Protein AF-A0A9E2CQF5-F1 (afdb_monomer)

Solvent-accessible surface area (backbone atoms only — not comparable to full-atom values): 6361 Å² total; per-residue (Å²): 138,81,84,76,78,80,81,74,84,80,80,69,74,75,83,77,56,74,74,34,49,58,69,78,81,85,63,94,86,72,77,86,59,60,73,60,53,50,53,54,63,72,43,71,91,58,90,78,85,84,87,86,75,66,87,89,72,45,63,71,59,51,53,48,52,49,48,53,56,37,49,76,71,70,42,93,76,83,46,76,63,84,56,81,78,72,74,61,87,128

Mean predicted aligned error: 11.24 Å

Foldseek 3Di:
DDPPPDDDPPPDPPPQDPVQFDQPDDDPPQDDPVVVLVVVVVPVVDPDDDDDDDPPPCPSVVVVVNQVVCVVVVHDDTGGDDDPVVPDDD

Nearest PDB structures (foldseek):
  7axz-assembly1_A  TM=2.417E-01  e=9.952E+00  Homo sapiens

Sequence (90 aa):
MTRKKASEPAVSPAAVYAHKHFAPRASAGMVARDRLLQGLAAAADVRIVVLQAPAGHGKSTTLLQIKQGCEARGVPTAWLTLDDADNEPR

pLDDT: mean 77.18, std 17.13, range [35.75, 92.69]

Secondary structure (DSSP, 8-state):
-----------PPP---GGGG-PPPPPTTPPP-HHHHHHHHH-TT-S-------TTS-HHHHHHHHHHHHHHTT---------GGGG---

Radius of gyration: 19.05 Å; Cα contacts (8 Å, |Δi|>4): 37; chains: 1; bounding box: 31×65×42 Å

Structure (mmCIF, N/CA/C/O backbone):
data_AF-A0A9E2CQF5-F1
#
_entry.id   AF-A0A9E2CQF5-F1
#
loop_
_atom_site.group_PDB
_atom_site.id
_atom_site.type_symbol
_atom_site.label_atom_id
_atom_site.label_alt_id
_atom_site.label_comp_id
_atom_site.label_asym_id
_atom_site.label_entity_id
_atom_site.label_seq_id
_atom_site.pdbx_PDB_ins_code
_atom_site.Cartn_x
_atom_site.Cartn_y
_atom_site.Cartn_z
_atom_site.occupancy
_atom_site.B_iso_or_equiv
_atom_site.auth_seq_id
_atom_site.auth_comp_id
_atom_site.auth_asym_id
_atom_site.auth_atom_id
_atom_site.pdbx_PDB_model_num
ATOM 1 N N . MET A 1 1 ? 10.333 -49.574 26.830 1.00 39.03 1 MET A N 1
ATOM 2 C CA . MET A 1 1 ? 9.386 -48.971 25.865 1.00 39.03 1 MET A CA 1
ATOM 3 C C . MET A 1 1 ? 9.553 -47.458 25.921 1.00 39.03 1 MET A C 1
ATOM 5 O O . MET A 1 1 ? 8.974 -46.811 26.780 1.00 39.03 1 MET A O 1
ATOM 9 N N . THR A 1 2 ? 10.426 -46.903 25.080 1.00 40.91 2 THR A N 1
ATOM 10 C CA . THR A 1 2 ? 10.811 -45.483 25.125 1.00 40.91 2 THR A CA 1
ATOM 11 C C . THR A 1 2 ? 10.030 -44.736 24.053 1.00 40.91 2 THR A C 1
ATOM 13 O O . THR A 1 2 ? 10.248 -44.944 22.860 1.00 40.91 2 THR A O 1
ATOM 16 N N . ARG A 1 3 ? 9.058 -43.921 24.475 1.00 39.59 3 ARG A N 1
ATOM 17 C CA . ARG A 1 3 ? 8.177 -43.154 23.587 1.00 39.59 3 ARG A CA 1
ATOM 18 C C . ARG A 1 3 ? 9.014 -42.083 22.879 1.00 39.59 3 ARG A C 1
ATOM 20 O O . ARG A 1 3 ? 9.473 -41.128 23.499 1.00 39.59 3 ARG A O 1
ATOM 27 N N . LYS A 1 4 ? 9.256 -42.301 21.586 1.00 39.12 4 LYS A N 1
ATOM 28 C CA . LYS A 1 4 ? 9.949 -41.400 20.662 1.00 39.12 4 LYS A CA 1
ATOM 29 C C . LYS A 1 4 ? 9.240 -40.040 20.690 1.00 39.12 4 LYS A C 1
ATOM 31 O O . LYS A 1 4 ? 8.071 -39.951 20.324 1.00 39.12 4 LYS A O 1
ATOM 36 N N . LYS A 1 5 ? 9.932 -39.015 21.195 1.00 35.75 5 LYS A N 1
ATOM 37 C CA . LYS A 1 5 ? 9.487 -37.616 21.190 1.00 35.75 5 LYS A CA 1
ATOM 38 C C . LYS A 1 5 ? 9.213 -37.238 19.732 1.00 35.75 5 LYS A C 1
ATOM 40 O O . LYS A 1 5 ? 10.126 -37.293 18.911 1.00 35.75 5 LYS A O 1
ATOM 45 N N . ALA A 1 6 ? 7.956 -36.953 19.405 1.00 42.88 6 ALA A N 1
ATOM 46 C CA . ALA A 1 6 ? 7.592 -36.403 18.110 1.00 42.88 6 ALA A CA 1
ATOM 47 C C . ALA A 1 6 ? 8.245 -35.022 17.998 1.00 42.88 6 ALA A C 1
ATOM 49 O O . ALA A 1 6 ? 8.050 -34.167 18.858 1.00 42.88 6 ALA A O 1
ATOM 50 N N . SER A 1 7 ? 9.090 -34.853 16.988 1.00 39.34 7 SER A N 1
ATOM 51 C CA . SER A 1 7 ? 9.655 -33.571 16.596 1.00 39.34 7 SER A CA 1
ATOM 52 C C . SER A 1 7 ? 8.536 -32.720 15.997 1.00 39.34 7 SER A C 1
ATOM 54 O O . SER A 1 7 ? 8.065 -33.021 14.900 1.00 39.34 7 SER A O 1
ATOM 56 N N . GLU A 1 8 ? 8.089 -31.696 16.723 1.00 44.53 8 GLU A N 1
ATOM 57 C CA . GLU A 1 8 ? 7.278 -30.615 16.156 1.00 44.53 8 GLU A CA 1
ATOM 58 C C . GLU A 1 8 ? 8.058 -29.944 15.015 1.00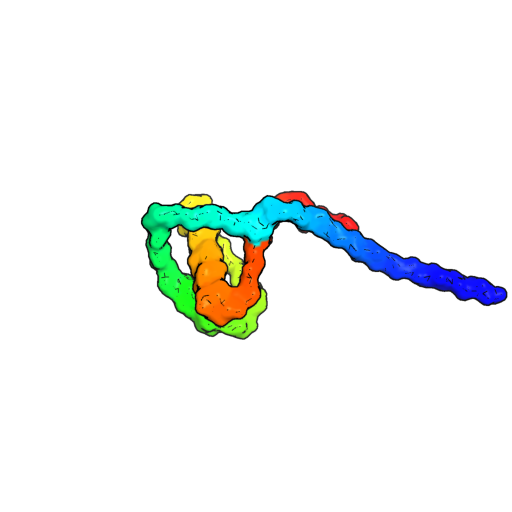 44.53 8 GLU A C 1
ATOM 60 O O . GLU A 1 8 ? 9.259 -29.690 15.174 1.00 44.53 8 GLU A O 1
ATOM 65 N N . PRO A 1 9 ? 7.428 -29.657 13.861 1.00 38.91 9 PRO A N 1
ATOM 66 C CA . PRO A 1 9 ? 8.073 -28.858 12.837 1.00 38.91 9 PRO A CA 1
ATOM 67 C C . PRO A 1 9 ? 8.237 -27.445 13.400 1.00 38.91 9 PRO A C 1
ATOM 69 O O . PRO A 1 9 ? 7.263 -26.728 13.626 1.00 38.91 9 PRO A O 1
ATOM 72 N N . ALA A 1 10 ? 9.481 -27.058 13.670 1.00 44.31 10 ALA A N 1
ATOM 73 C CA . ALA A 1 10 ? 9.819 -25.687 13.999 1.00 44.31 10 ALA A CA 1
ATOM 74 C C . ALA A 1 10 ? 9.529 -24.828 12.764 1.00 44.31 10 ALA A C 1
ATOM 76 O O . ALA A 1 10 ? 10.314 -24.803 11.816 1.00 44.31 10 ALA A O 1
ATOM 77 N N . VAL A 1 11 ? 8.383 -24.143 12.764 1.00 47.28 11 VAL A N 1
ATOM 78 C CA . VAL A 1 11 ? 8.099 -23.081 11.801 1.00 47.28 11 VAL A CA 1
ATOM 79 C C . VAL A 1 11 ? 9.131 -21.991 12.061 1.00 47.28 11 VAL A C 1
ATOM 81 O O . VAL A 1 11 ? 9.014 -21.201 12.996 1.00 47.28 11 VAL A O 1
ATOM 84 N N . SER A 1 12 ? 10.200 -22.007 11.272 1.00 47.69 12 SER A N 1
ATOM 85 C CA . SER A 1 12 ? 11.183 -20.933 11.264 1.00 47.69 12 SER A CA 1
ATOM 86 C C . SER A 1 12 ? 10.453 -19.685 10.775 1.00 47.69 12 SER A C 1
ATOM 88 O O . SER A 1 12 ? 9.830 -19.759 9.712 1.00 47.69 12 SER A O 1
ATOM 90 N N . PRO A 1 13 ? 10.480 -18.549 11.496 1.00 50.25 13 PRO A N 1
ATOM 91 C CA . PRO A 1 13 ? 9.936 -17.324 10.942 1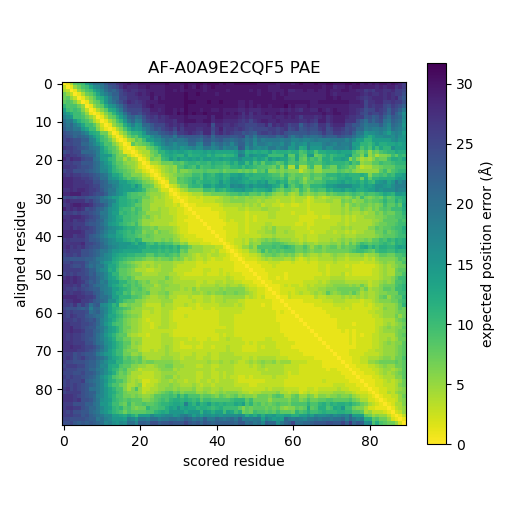.00 50.25 13 PRO A CA 1
ATOM 92 C C . PRO A 1 13 ? 10.689 -17.071 9.636 1.00 50.25 13 PRO A C 1
ATOM 94 O O . PRO A 1 13 ? 11.919 -16.960 9.643 1.00 50.25 13 PRO A O 1
ATOM 97 N N . ALA A 1 14 ? 9.971 -17.033 8.509 1.00 59.00 14 ALA A N 1
ATOM 98 C CA . ALA A 1 14 ? 10.516 -16.462 7.287 1.00 59.00 14 ALA A CA 1
ATOM 99 C C . ALA A 1 14 ? 11.136 -15.122 7.696 1.00 59.00 14 ALA A C 1
ATOM 101 O O . ALA A 1 14 ? 10.500 -14.345 8.407 1.00 59.00 14 ALA A O 1
ATOM 102 N N . ALA A 1 15 ? 12.418 -14.912 7.398 1.00 56.81 15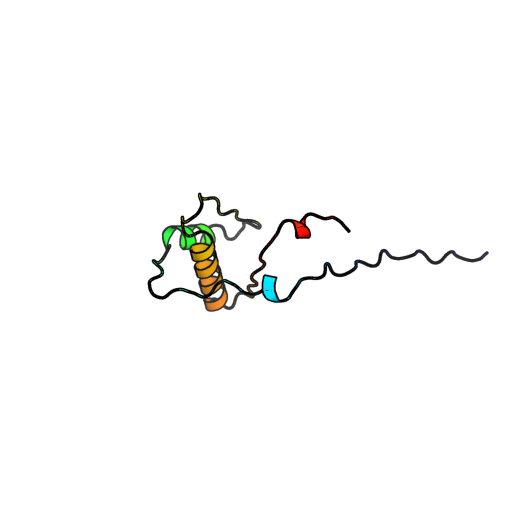 ALA A N 1
ATOM 103 C CA . ALA A 1 15 ? 13.135 -13.747 7.895 1.00 56.81 15 ALA A CA 1
ATOM 104 C C . ALA A 1 15 ? 12.561 -12.509 7.196 1.00 56.81 15 ALA A C 1
ATOM 106 O O . ALA A 1 15 ? 12.991 -12.149 6.105 1.00 56.81 15 ALA A O 1
ATOM 107 N N . VAL A 1 16 ? 11.535 -11.898 7.790 1.00 57.78 16 VAL A N 1
ATOM 108 C CA . VAL A 1 16 ? 10.888 -10.723 7.218 1.00 57.78 16 VAL A CA 1
ATOM 109 C C . VAL A 1 16 ? 11.769 -9.523 7.522 1.00 57.78 16 VAL A C 1
ATOM 111 O O . VAL A 1 16 ? 11.852 -9.044 8.654 1.00 57.78 16 VAL A O 1
ATOM 114 N N . TYR A 1 17 ? 12.488 -9.060 6.507 1.00 66.19 17 TYR A N 1
ATOM 115 C CA . TYR A 1 17 ? 13.374 -7.917 6.645 1.00 66.19 17 TYR A CA 1
ATOM 116 C C . TYR A 1 17 ? 12.573 -6.632 6.867 1.00 66.19 17 TYR A C 1
ATOM 118 O O . TYR A 1 17 ? 11.584 -6.372 6.184 1.00 66.19 17 TYR A O 1
ATOM 126 N N . ALA A 1 18 ? 13.043 -5.779 7.782 1.00 62.50 18 ALA A N 1
ATOM 127 C CA . ALA A 1 18 ? 12.330 -4.567 8.189 1.00 62.50 18 ALA A CA 1
ATOM 128 C C . ALA A 1 18 ? 11.963 -3.641 7.014 1.00 62.50 18 ALA A C 1
ATOM 130 O O . ALA A 1 18 ? 10.902 -3.026 7.034 1.00 62.50 18 ALA A O 1
ATOM 131 N N . HIS A 1 19 ? 12.792 -3.576 5.964 1.00 67.81 19 HIS A N 1
ATOM 132 C CA . HIS A 1 19 ? 12.534 -2.742 4.785 1.00 67.81 19 HIS A CA 1
ATOM 133 C C . HIS A 1 19 ? 11.281 -3.165 3.996 1.00 67.81 19 HIS A C 1
ATOM 135 O O . HIS A 1 19 ? 10.660 -2.317 3.357 1.00 67.81 19 HIS A O 1
ATOM 141 N N . LYS A 1 20 ? 10.863 -4.437 4.084 1.00 72.81 20 LYS A N 1
ATOM 142 C CA . LYS A 1 20 ? 9.638 -4.934 3.439 1.00 72.81 20 LYS A CA 1
ATOM 143 C C . LYS A 1 20 ? 8.369 -4.365 4.082 1.00 72.81 20 LYS A C 1
ATOM 145 O O . LYS A 1 20 ? 7.326 -4.362 3.437 1.00 72.81 20 LYS A O 1
ATOM 150 N N . HIS A 1 21 ? 8.462 -3.827 5.304 1.00 73.25 21 HIS A N 1
ATOM 151 C CA . HIS A 1 21 ? 7.329 -3.260 6.042 1.00 73.25 21 HIS A CA 1
ATOM 152 C C . HIS A 1 21 ? 7.068 -1.773 5.791 1.00 73.25 21 HIS A C 1
ATOM 154 O O . HIS A 1 21 ? 6.067 -1.231 6.267 1.00 73.25 21 HIS A O 1
ATOM 160 N N . PHE A 1 22 ? 7.952 -1.084 5.068 1.00 74.81 22 PHE A N 1
ATOM 161 C CA . PHE A 1 22 ? 7.805 0.351 4.853 1.00 74.81 22 PHE A CA 1
ATOM 162 C C . PHE A 1 22 ? 7.118 0.628 3.524 1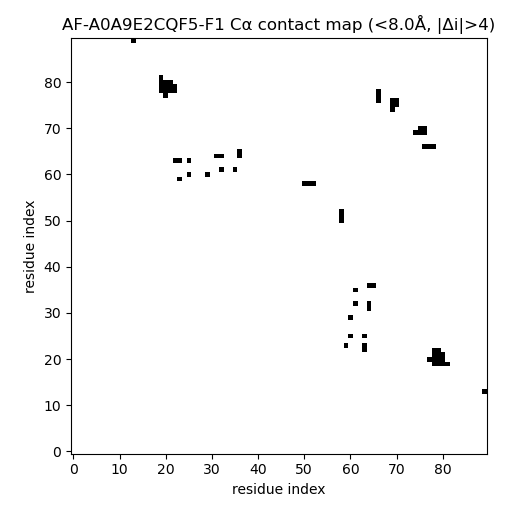.00 74.81 22 PHE A C 1
ATOM 164 O O . PHE A 1 22 ? 7.656 0.364 2.449 1.00 74.81 22 PHE A O 1
ATOM 171 N N . ALA A 1 23 ? 5.926 1.217 3.613 1.00 77.75 23 ALA A N 1
ATOM 172 C CA . ALA A 1 23 ? 5.264 1.771 2.447 1.00 77.75 23 ALA A CA 1
ATOM 173 C C . ALA A 1 23 ? 6.143 2.870 1.815 1.00 77.75 23 ALA A C 1
ATOM 175 O O . ALA A 1 23 ? 6.796 3.629 2.544 1.00 77.75 23 ALA A O 1
ATOM 176 N N . PRO A 1 24 ? 6.143 3.008 0.476 1.00 78.81 24 PRO A N 1
ATOM 177 C CA . PRO A 1 24 ? 6.791 4.129 -0.189 1.00 78.81 24 PRO A CA 1
ATOM 178 C C . PRO A 1 24 ? 6.305 5.467 0.378 1.00 78.81 24 PRO A C 1
ATOM 180 O O . PRO A 1 24 ? 5.136 5.613 0.747 1.00 78.81 24 PRO A O 1
ATOM 183 N N . ARG A 1 25 ? 7.192 6.467 0.422 1.00 76.25 25 ARG A N 1
ATOM 184 C CA . ARG A 1 25 ? 6.817 7.814 0.872 1.00 76.25 25 ARG A CA 1
ATOM 185 C C . ARG A 1 25 ? 5.725 8.383 -0.033 1.00 76.25 25 ARG A C 1
ATOM 187 O O . ARG A 1 25 ? 5.831 8.320 -1.257 1.00 76.25 25 ARG A O 1
ATOM 194 N N . ALA A 1 26 ? 4.701 8.974 0.581 1.00 74.12 26 ALA A N 1
ATOM 195 C CA . ALA A 1 26 ? 3.711 9.754 -0.148 1.00 74.12 26 ALA A CA 1
ATOM 196 C C . ALA A 1 26 ? 4.404 10.932 -0.847 1.00 74.12 26 ALA A C 1
ATOM 198 O O . ALA A 1 26 ? 5.191 11.643 -0.224 1.00 74.12 26 ALA A O 1
ATOM 199 N N . SER A 1 27 ? 4.109 11.137 -2.130 1.00 71.06 27 SER A N 1
ATOM 200 C CA . SER A 1 27 ? 4.581 12.310 -2.870 1.00 71.06 27 SER A CA 1
ATOM 201 C C . SER A 1 27 ? 3.573 13.451 -2.744 1.00 71.06 27 SER A C 1
ATOM 203 O O . SER A 1 27 ? 2.360 13.217 -2.793 1.00 71.06 27 SER A O 1
ATOM 205 N N . ALA A 1 28 ? 4.063 14.686 -2.616 1.00 65.50 28 ALA A N 1
ATOM 206 C CA . ALA A 1 28 ? 3.222 15.872 -2.725 1.00 65.50 28 ALA A CA 1
ATOM 207 C C . ALA A 1 28 ? 2.637 15.947 -4.150 1.00 65.50 28 ALA A C 1
ATOM 209 O O . ALA A 1 28 ? 3.376 15.872 -5.128 1.00 65.50 28 ALA A O 1
ATOM 210 N N . GLY A 1 29 ? 1.309 16.042 -4.274 1.00 73.88 29 GLY A N 1
ATOM 211 C CA . GLY A 1 29 ? 0.607 16.048 -5.571 1.00 73.88 29 GLY A CA 1
ATOM 212 C C . GLY A 1 29 ? -0.055 14.723 -5.972 1.00 73.88 29 GLY A C 1
ATOM 213 O O . GLY A 1 29 ? -0.429 14.532 -7.127 1.00 73.88 29 GLY A O 1
ATOM 214 N N . MET A 1 30 ? -0.218 13.791 -5.036 1.00 81.00 30 MET A N 1
ATOM 215 C CA . MET A 1 30 ? -0.959 12.556 -5.271 1.00 81.00 30 MET A CA 1
ATOM 216 C C . MET A 1 30 ? -2.453 12.831 -5.543 1.00 81.00 30 MET A C 1
ATOM 218 O O . MET A 1 30 ? -3.159 13.361 -4.690 1.00 81.00 30 MET A O 1
ATOM 222 N N . VAL A 1 31 ? -2.944 12.431 -6.720 1.00 86.56 31 VAL A N 1
ATOM 223 C CA . VAL A 1 31 ? -4.364 12.558 -7.100 1.00 86.56 31 VAL A CA 1
ATOM 224 C C . VAL A 1 31 ? -5.204 11.507 -6.373 1.00 86.56 31 VAL A C 1
ATOM 226 O O . VAL A 1 31 ? -4.863 10.321 -6.392 1.00 86.56 31 VAL A O 1
ATOM 229 N N . ALA A 1 32 ? -6.309 11.926 -5.754 1.00 85.88 32 ALA A N 1
ATOM 230 C CA . ALA A 1 32 ? -7.253 11.037 -5.080 1.00 85.88 32 ALA A CA 1
ATOM 231 C C . ALA A 1 32 ? -7.875 10.022 -6.059 1.00 85.88 32 ALA A C 1
ATOM 233 O O . ALA A 1 32 ? -8.313 10.374 -7.155 1.00 85.88 32 ALA A O 1
ATOM 234 N N . ARG A 1 33 ? -7.896 8.738 -5.679 1.00 88.31 33 ARG A N 1
ATOM 235 C CA . ARG A 1 33 ? -8.463 7.638 -6.482 1.00 88.31 33 ARG A CA 1
ATOM 236 C C . ARG A 1 33 ? -9.812 7.187 -5.920 1.00 88.31 33 ARG A C 1
ATOM 238 O O . ARG A 1 33 ? -10.037 5.990 -5.744 1.00 88.31 33 ARG A O 1
ATOM 245 N N . ASP A 1 34 ? -10.713 8.133 -5.667 1.00 88.56 34 ASP A N 1
ATOM 246 C CA . ASP A 1 34 ? -11.959 7.913 -4.913 1.00 88.56 34 ASP A CA 1
ATOM 247 C C . ASP A 1 34 ? -12.798 6.750 -5.441 1.00 88.56 34 ASP A C 1
ATOM 249 O O . ASP A 1 34 ? -13.251 5.918 -4.661 1.00 88.56 34 ASP A O 1
ATOM 253 N N . ARG A 1 35 ? -12.914 6.604 -6.767 1.00 90.38 35 ARG A N 1
ATOM 254 C CA . ARG A 1 35 ? -13.637 5.480 -7.384 1.00 90.38 35 ARG A CA 1
ATOM 255 C C . ARG A 1 35 ? -13.081 4.110 -6.973 1.00 90.38 35 ARG A C 1
ATOM 257 O O . ARG A 1 35 ? -13.852 3.184 -6.741 1.00 90.38 35 ARG A O 1
ATOM 264 N N . LEU A 1 36 ? -11.755 3.963 -6.896 1.00 88.06 36 LEU A N 1
ATOM 265 C CA . LEU A 1 36 ? -11.119 2.706 -6.479 1.00 88.06 36 LEU A CA 1
ATOM 266 C C . LEU A 1 36 ? -11.267 2.487 -4.972 1.00 88.06 36 LEU A C 1
ATOM 268 O O . LEU A 1 36 ? -11.530 1.368 -4.542 1.00 88.06 36 LEU A O 1
ATOM 272 N N . LEU A 1 37 ? -11.137 3.555 -4.181 1.00 87.44 37 LEU A N 1
ATOM 273 C CA . LEU A 1 37 ? -11.288 3.498 -2.726 1.00 87.44 37 LEU A CA 1
ATOM 274 C C . LEU A 1 37 ? -12.719 3.119 -2.321 1.00 87.44 37 LEU A C 1
ATOM 276 O O . LEU A 1 37 ? -12.907 2.273 -1.452 1.00 87.44 37 LEU A O 1
ATOM 280 N N . GLN A 1 38 ? -13.719 3.695 -2.989 1.00 88.94 38 GLN A N 1
ATOM 281 C CA . GLN A 1 38 ? -15.130 3.358 -2.804 1.00 88.94 38 GLN A CA 1
ATOM 282 C C . GLN A 1 38 ? -15.427 1.919 -3.228 1.00 88.94 38 GLN A C 1
ATOM 284 O O . GLN A 1 38 ? -16.103 1.201 -2.498 1.00 88.94 38 GLN A O 1
ATOM 289 N N . GLY A 1 39 ? -14.884 1.474 -4.368 1.00 89.12 39 GLY A N 1
ATOM 290 C CA . GLY A 1 39 ? -15.031 0.089 -4.820 1.00 89.12 39 GLY A CA 1
ATOM 291 C C . GLY A 1 39 ? -14.458 -0.918 -3.820 1.00 89.12 39 GLY A C 1
ATOM 292 O O . GLY A 1 39 ? -15.095 -1.928 -3.536 1.00 89.12 39 GLY A O 1
ATOM 293 N N . LEU A 1 40 ? -13.299 -0.615 -3.229 1.00 86.12 40 LEU A N 1
ATOM 294 C CA . LEU A 1 40 ? -12.714 -1.445 -2.177 1.00 86.12 40 LEU A CA 1
ATOM 295 C C . LEU A 1 40 ? -13.557 -1.430 -0.894 1.00 86.12 40 LEU A C 1
ATOM 297 O O . LEU A 1 40 ? -13.756 -2.477 -0.291 1.00 86.12 40 LEU A O 1
ATOM 301 N N . ALA A 1 41 ? -14.067 -0.264 -0.487 1.00 83.50 41 ALA A N 1
ATOM 302 C CA . ALA A 1 41 ? -14.918 -0.144 0.696 1.00 83.50 41 ALA A CA 1
ATOM 303 C C . ALA A 1 41 ? -16.246 -0.907 0.545 1.00 83.50 41 ALA A C 1
ATOM 305 O O . ALA A 1 41 ? -16.740 -1.472 1.517 1.00 83.50 41 ALA A O 1
ATOM 306 N N . ALA A 1 42 ? -16.803 -0.953 -0.669 1.00 86.56 42 ALA A N 1
ATOM 307 C CA . ALA A 1 42 ? -18.002 -1.726 -0.983 1.00 86.56 42 ALA A CA 1
ATOM 308 C C . ALA A 1 42 ? -17.747 -3.245 -1.018 1.00 86.56 42 ALA A C 1
ATOM 310 O O . ALA A 1 42 ? -18.674 -4.027 -0.837 1.00 86.56 42 ALA A O 1
ATOM 311 N N . ALA A 1 43 ? -16.499 -3.671 -1.219 1.00 85.75 43 ALA A N 1
ATOM 312 C CA . ALA A 1 43 ? -16.086 -5.072 -1.246 1.00 85.75 43 ALA A CA 1
ATOM 313 C C . ALA A 1 43 ? -15.704 -5.599 0.154 1.00 85.75 43 ALA A C 1
ATOM 315 O O . ALA A 1 43 ? -14.722 -6.327 0.295 1.00 85.75 43 ALA A O 1
ATOM 316 N N . ALA A 1 44 ? -16.462 -5.226 1.192 1.00 77.38 44 ALA A N 1
ATOM 317 C CA . ALA A 1 44 ? -16.129 -5.511 2.593 1.00 77.38 44 ALA A CA 1
ATOM 318 C C . ALA A 1 44 ? -15.995 -7.015 2.917 1.00 77.38 44 ALA A C 1
ATOM 320 O O . ALA A 1 44 ? -15.195 -7.382 3.774 1.00 77.38 44 ALA A O 1
ATOM 321 N N . ASP A 1 45 ? -16.714 -7.880 2.195 1.00 88.12 45 ASP A N 1
ATOM 322 C CA . ASP A 1 45 ? -16.686 -9.337 2.395 1.00 88.12 45 ASP A CA 1
ATOM 323 C C . ASP A 1 45 ? -15.557 -10.048 1.616 1.00 88.12 45 ASP A C 1
ATOM 325 O O . ASP A 1 45 ? -15.404 -11.273 1.683 1.00 88.12 45 ASP A O 1
ATOM 329 N N . VAL A 1 46 ? -14.743 -9.308 0.855 1.00 90.75 46 VAL A N 1
ATOM 330 C CA . VAL A 1 46 ? -13.655 -9.872 0.046 1.00 90.75 46 VAL A CA 1
ATOM 331 C C . VAL A 1 46 ? -12.371 -9.974 0.868 1.00 90.75 46 VAL A C 1
ATOM 333 O O . VAL A 1 46 ? -11.863 -8.990 1.394 1.00 90.75 46 VAL A O 1
ATOM 336 N N . ARG A 1 47 ? -11.785 -11.178 0.920 1.00 89.06 47 ARG A N 1
ATOM 337 C CA . ARG A 1 47 ? -10.536 -11.428 1.665 1.00 89.06 47 ARG A CA 1
ATOM 338 C C . ARG A 1 47 ? -9.272 -10.972 0.937 1.00 89.06 47 ARG A C 1
ATOM 340 O O . ARG A 1 47 ? -8.284 -10.652 1.588 1.00 89.06 47 ARG A O 1
ATOM 347 N N . ILE A 1 48 ? -9.274 -10.998 -0.398 1.00 91.25 48 ILE A N 1
ATOM 348 C CA . ILE A 1 48 ? -8.097 -10.702 -1.224 1.00 91.25 48 ILE A CA 1
ATOM 349 C C . ILE A 1 48 ? -8.514 -9.832 -2.405 1.00 91.25 48 ILE A C 1
ATOM 351 O O . ILE A 1 48 ? -9.393 -10.207 -3.178 1.00 91.25 48 ILE A O 1
ATOM 355 N N . VAL A 1 49 ? -7.833 -8.698 -2.572 1.00 91.00 49 VAL A N 1
ATOM 356 C CA . VAL A 1 49 ? -7.990 -7.805 -3.723 1.00 91.00 49 VAL A CA 1
ATOM 357 C C . VAL A 1 49 ? -6.657 -7.685 -4.445 1.00 91.00 49 VAL A C 1
ATOM 359 O O . VAL A 1 49 ? -5.633 -7.391 -3.832 1.00 91.00 49 VAL A O 1
ATOM 362 N N . VAL A 1 50 ? -6.677 -7.891 -5.762 1.00 91.62 50 VAL A N 1
ATOM 363 C CA . VAL A 1 50 ? -5.500 -7.768 -6.627 1.00 91.62 50 VAL A CA 1
ATOM 364 C C . VAL A 1 50 ? -5.629 -6.503 -7.467 1.00 91.62 50 VAL A C 1
ATOM 366 O O . VAL A 1 50 ? -6.598 -6.332 -8.204 1.00 91.62 50 VAL A O 1
ATOM 369 N N . LEU A 1 51 ? -4.635 -5.617 -7.377 1.00 90.62 51 LEU A N 1
ATOM 370 C CA . LEU A 1 51 ? -4.556 -4.412 -8.200 1.00 90.62 51 LEU A CA 1
ATOM 371 C C . LEU A 1 51 ? -3.580 -4.622 -9.363 1.00 90.62 51 LEU A C 1
ATOM 373 O O . LEU A 1 51 ? -2.363 -4.557 -9.186 1.00 90.62 51 LEU A O 1
ATOM 377 N N . GLN A 1 52 ? 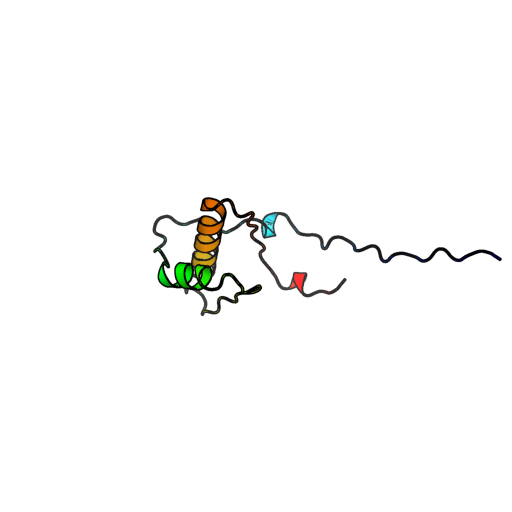-4.116 -4.813 -10.568 1.00 92.25 52 GLN A N 1
ATOM 378 C CA . GLN A 1 52 ? -3.328 -5.010 -11.785 1.00 92.25 52 GLN A CA 1
ATOM 379 C C . GLN A 1 52 ? -3.353 -3.762 -12.677 1.00 92.25 52 GLN A C 1
ATOM 381 O O . GLN A 1 52 ? -4.410 -3.212 -12.969 1.00 92.25 52 GLN A O 1
ATOM 386 N N . ALA A 1 53 ? -2.176 -3.321 -13.126 1.00 89.56 53 ALA A N 1
ATOM 387 C CA . ALA A 1 53 ? -1.997 -2.245 -14.104 1.00 89.56 53 ALA A CA 1
ATOM 388 C C . ALA A 1 53 ? -0.555 -2.264 -14.656 1.00 89.56 53 ALA A C 1
ATOM 390 O O . ALA A 1 53 ? 0.336 -2.792 -13.977 1.00 89.56 53 ALA A O 1
ATOM 391 N N . PRO A 1 54 ? -0.266 -1.640 -15.814 1.00 92.19 54 PRO A N 1
ATOM 392 C CA . PRO A 1 54 ? 1.101 -1.512 -16.322 1.00 92.19 54 PRO A CA 1
ATOM 393 C C . PRO A 1 54 ? 2.022 -0.713 -15.384 1.00 92.19 54 PRO A C 1
ATOM 395 O O . PRO A 1 54 ? 1.591 -0.103 -14.391 1.00 92.19 54 PRO A O 1
ATOM 398 N N . ALA A 1 55 ? 3.324 -0.724 -15.670 1.00 88.06 55 ALA A N 1
ATOM 399 C CA . ALA A 1 55 ? 4.288 0.118 -14.962 1.00 88.06 55 ALA A CA 1
ATOM 400 C C . ALA A 1 55 ? 3.885 1.607 -15.053 1.00 88.06 55 ALA A C 1
ATOM 402 O O . ALA A 1 55 ? 3.237 2.035 -16.007 1.00 88.06 55 ALA A O 1
ATOM 403 N N . GLY A 1 56 ? 4.175 2.385 -14.007 1.00 86.19 56 GLY A N 1
ATOM 404 C CA . GLY A 1 56 ? 3.867 3.823 -13.961 1.00 86.19 56 GLY A CA 1
ATOM 405 C C . GLY A 1 56 ? 2.399 4.217 -13.716 1.00 86.19 56 GLY A C 1
ATOM 406 O O . GLY A 1 56 ? 2.134 5.375 -13.428 1.00 86.19 56 GLY A O 1
ATOM 407 N N . HIS A 1 57 ? 1.433 3.290 -13.720 1.00 87.56 57 HIS A N 1
ATOM 408 C CA 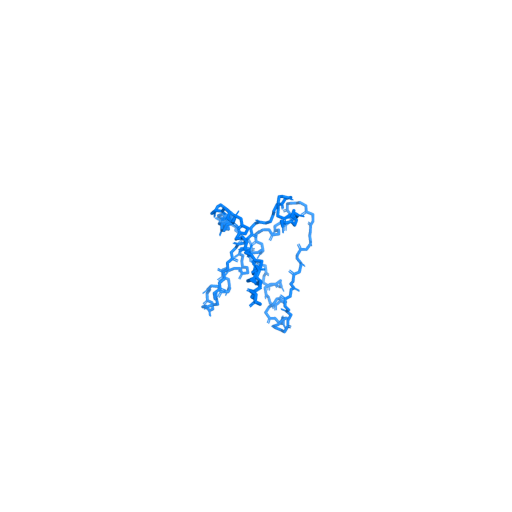. HIS A 1 57 ? -0.002 3.622 -13.574 1.00 87.56 57 HIS A CA 1
ATOM 409 C C . HIS A 1 57 ? -0.453 3.966 -12.131 1.00 87.56 57 HIS A C 1
ATOM 411 O O . HIS A 1 57 ? -1.641 4.144 -11.841 1.00 87.56 57 HIS A O 1
ATOM 417 N N . GLY A 1 58 ? 0.492 4.078 -11.194 1.00 89.19 58 GLY A N 1
ATOM 418 C CA . GLY A 1 58 ? 0.213 4.473 -9.811 1.00 89.19 58 GLY A CA 1
ATOM 419 C C . GLY A 1 58 ? -0.374 3.363 -8.934 1.00 89.19 58 GLY A C 1
ATOM 420 O O . GLY A 1 58 ? -1.141 3.662 -8.029 1.00 89.19 58 GLY A O 1
ATOM 421 N N . LYS A 1 59 ? -0.026 2.089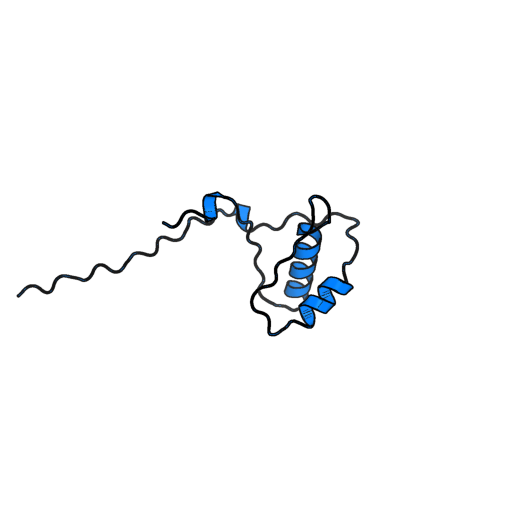 -9.169 1.00 92.69 59 LYS A N 1
ATOM 422 C CA . LYS A 1 59 ? -0.459 0.965 -8.311 1.00 92.69 59 LYS A CA 1
ATOM 423 C C . LYS A 1 59 ? -0.057 1.175 -6.850 1.00 92.69 59 LYS A C 1
ATOM 425 O O . LYS A 1 59 ? -0.910 1.184 -5.971 1.00 92.69 59 LYS A O 1
ATOM 430 N N . SER A 1 60 ? 1.232 1.421 -6.607 1.00 89.00 60 SER A N 1
ATOM 431 C CA . SER A 1 60 ? 1.765 1.670 -5.263 1.00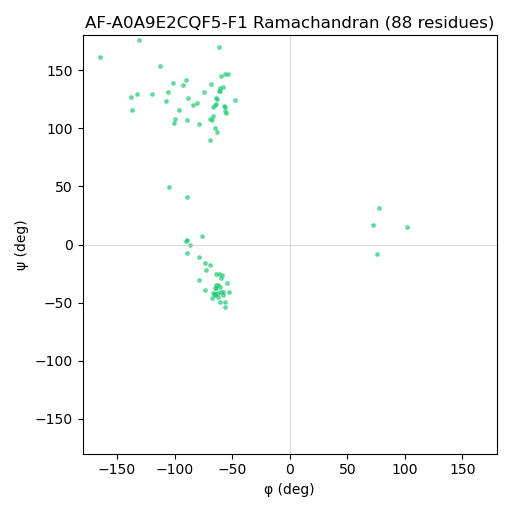 89.00 60 SER A CA 1
ATOM 432 C C . SER A 1 60 ? 1.157 2.923 -4.634 1.00 89.00 60 SER A C 1
ATOM 434 O O . SER A 1 60 ? 0.877 2.942 -3.443 1.00 89.00 60 SER A O 1
ATOM 436 N N . THR A 1 61 ? 0.880 3.944 -5.449 1.00 90.94 61 THR A N 1
ATOM 437 C CA . THR A 1 61 ? 0.177 5.166 -5.040 1.00 90.94 61 THR A CA 1
ATOM 438 C C . THR A 1 61 ? -1.247 4.864 -4.566 1.00 90.94 61 THR A C 1
ATOM 440 O O . THR A 1 61 ? -1.657 5.331 -3.509 1.00 90.94 61 THR A O 1
ATOM 443 N N . THR A 1 62 ? -1.995 4.037 -5.301 1.00 91.38 62 THR A N 1
ATOM 444 C CA . THR A 1 62 ? -3.338 3.602 -4.897 1.00 91.38 62 THR A CA 1
ATOM 445 C C . THR A 1 62 ? -3.301 2.744 -3.629 1.00 91.38 62 THR A C 1
ATOM 447 O O . THR A 1 62 ? -4.100 2.981 -2.729 1.00 91.38 62 THR A O 1
ATOM 450 N N . LEU A 1 63 ? -2.352 1.808 -3.502 1.00 92.19 63 LEU A N 1
ATOM 451 C CA . LEU A 1 63 ? -2.172 1.020 -2.272 1.00 92.19 63 LEU A CA 1
ATOM 452 C C . LEU A 1 63 ? -1.847 1.902 -1.058 1.00 92.19 63 LEU A C 1
ATOM 454 O O . LEU A 1 63 ? -2.338 1.646 0.039 1.00 92.19 63 LEU A O 1
ATOM 458 N N . LEU A 1 64 ? -1.073 2.973 -1.251 1.00 92.25 64 LEU A N 1
ATOM 459 C CA . LEU A 1 64 ? -0.780 3.934 -0.191 1.00 92.25 64 LEU A CA 1
ATOM 460 C C . LEU A 1 64 ? -2.039 4.682 0.268 1.00 92.25 64 LEU A C 1
ATOM 462 O O . LEU A 1 64 ? -2.254 4.816 1.469 1.00 92.25 64 LEU A O 1
ATOM 466 N N . GLN A 1 65 ? -2.897 5.111 -0.663 1.00 91.81 65 GLN A N 1
ATOM 467 C CA . GLN A 1 65 ? -4.180 5.744 -0.328 1.00 91.81 65 GLN A CA 1
ATOM 468 C C . GLN A 1 65 ? -5.130 4.785 0.397 1.00 91.81 65 GLN A C 1
ATOM 470 O O . GLN A 1 65 ? -5.815 5.190 1.334 1.00 91.81 65 GLN A O 1
ATOM 475 N N . ILE A 1 66 ? -5.141 3.505 0.009 1.00 91.31 66 ILE A N 1
ATOM 476 C CA . ILE A 1 66 ? -5.896 2.462 0.713 1.00 91.31 66 ILE A CA 1
ATOM 477 C C . ILE A 1 66 ? -5.396 2.337 2.154 1.00 91.31 66 ILE A C 1
ATOM 479 O O . ILE A 1 66 ? -6.204 2.402 3.080 1.00 91.31 66 ILE A O 1
ATOM 483 N N . LYS A 1 67 ? -4.075 2.226 2.349 1.00 90.88 67 LYS A N 1
ATOM 484 C CA . LYS A 1 67 ? -3.461 2.163 3.681 1.00 90.88 67 LYS A CA 1
ATOM 485 C C . LYS A 1 67 ? -3.842 3.377 4.531 1.00 90.88 67 LYS A C 1
ATOM 487 O O . LYS A 1 67 ? -4.320 3.196 5.645 1.00 90.88 67 LYS A O 1
ATOM 492 N N . GLN A 1 68 ? -3.699 4.587 3.989 1.00 90.06 68 GLN A N 1
ATOM 493 C CA . GLN A 1 68 ? -4.080 5.830 4.671 1.00 90.06 68 GLN A CA 1
ATOM 494 C C . GLN A 1 68 ? -5.562 5.833 5.068 1.00 90.06 68 GLN A C 1
ATOM 496 O O . GLN A 1 68 ? -5.898 6.203 6.190 1.00 90.06 68 GLN A O 1
ATOM 501 N N . GLY A 1 69 ? -6.449 5.379 4.178 1.00 88.94 69 GLY A N 1
ATOM 502 C CA . GLY A 1 69 ? -7.877 5.256 4.465 1.00 88.94 69 GLY A CA 1
ATOM 503 C C . GLY A 1 69 ? -8.192 4.221 5.549 1.00 88.94 69 GLY A C 1
ATOM 504 O O . GLY A 1 69 ? -9.079 4.449 6.367 1.00 88.94 69 GLY A O 1
ATOM 505 N N . CYS A 1 70 ? -7.473 3.096 5.591 1.00 88.94 70 CYS A N 1
ATOM 506 C CA . CYS A 1 70 ? -7.616 2.102 6.656 1.00 88.94 70 CYS A CA 1
ATOM 507 C C . CYS A 1 70 ? -7.122 2.638 8.008 1.00 88.94 70 CYS A C 1
ATOM 509 O O . CYS A 1 70 ? -7.839 2.526 9.001 1.00 88.94 70 CYS A O 1
ATOM 511 N N . GLU A 1 71 ? -5.955 3.284 8.036 1.00 90.38 71 GLU A N 1
ATOM 512 C CA . GLU A 1 71 ? -5.390 3.898 9.245 1.00 90.38 71 GLU A CA 1
ATOM 513 C C . GLU A 1 71 ? -6.284 5.011 9.795 1.00 90.38 71 GLU A C 1
ATOM 515 O O . GLU A 1 71 ? -6.532 5.055 10.998 1.00 90.38 71 GLU A O 1
ATOM 520 N N . ALA A 1 72 ? -6.845 5.857 8.926 1.00 89.69 72 ALA A N 1
ATOM 521 C CA . 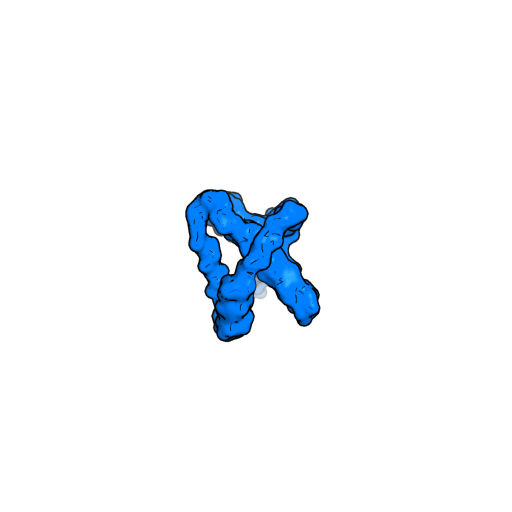ALA A 1 72 ? -7.788 6.904 9.323 1.00 89.69 72 ALA A CA 1
ATOM 522 C C . ALA A 1 72 ? -9.073 6.349 9.968 1.00 89.69 72 ALA A C 1
ATOM 524 O O . ALA A 1 72 ? -9.706 7.033 10.768 1.00 89.69 72 ALA A O 1
ATOM 525 N N . ARG A 1 73 ? -9.451 5.104 9.650 1.00 89.06 73 ARG A N 1
ATOM 526 C CA . ARG A 1 73 ? -10.578 4.388 10.273 1.00 89.06 73 ARG A CA 1
ATOM 527 C C . ARG A 1 73 ? -10.172 3.575 11.508 1.00 89.06 73 ARG A C 1
ATOM 529 O O . ARG A 1 73 ? -11.007 2.860 12.053 1.00 89.06 73 ARG A O 1
ATOM 536 N N . GLY A 1 74 ? -8.907 3.636 11.928 1.00 90.81 74 GLY A N 1
ATOM 537 C CA . GLY A 1 74 ? -8.385 2.854 13.051 1.00 90.81 74 GLY A CA 1
ATOM 538 C C . GLY A 1 74 ? -8.214 1.362 12.755 1.00 90.81 74 GLY A C 1
ATOM 539 O O . GLY A 1 74 ? -8.094 0.568 13.685 1.00 90.81 74 GLY A O 1
ATOM 540 N N . VAL A 1 75 ? -8.207 0.959 11.480 1.00 89.88 75 VAL A N 1
ATOM 541 C CA . VAL A 1 75 ? -8.003 -0.440 11.088 1.00 89.88 75 VAL A CA 1
ATOM 542 C C . VAL A 1 75 ? -6.502 -0.753 11.112 1.00 89.88 75 VAL A C 1
ATOM 544 O O . VAL A 1 75 ? -5.748 -0.112 10.369 1.00 89.88 75 VAL A O 1
ATOM 547 N N . PRO A 1 76 ? -6.041 -1.744 11.904 1.00 90.19 76 PRO A N 1
ATOM 548 C CA . PRO A 1 76 ? -4.646 -2.170 11.891 1.00 90.19 76 PRO A CA 1
ATOM 549 C C . PRO A 1 76 ? -4.226 -2.575 10.479 1.00 90.19 76 PRO A C 1
ATOM 551 O O . PRO A 1 76 ? -4.799 -3.486 9.885 1.00 90.19 76 PRO A O 1
ATOM 554 N N . THR A 1 77 ? -3.243 -1.868 9.928 1.00 90.94 77 THR A N 1
ATOM 555 C CA . THR A 1 77 ? -2.829 -2.028 8.533 1.00 90.94 77 THR A CA 1
ATOM 556 C C . THR A 1 77 ? -1.316 -2.126 8.456 1.00 90.94 77 THR A C 1
ATOM 558 O O . THR A 1 77 ? -0.607 -1.275 8.988 1.00 90.94 77 THR A O 1
ATOM 561 N N . ALA A 1 78 ? -0.820 -3.146 7.761 1.00 90.44 78 ALA A N 1
ATOM 562 C CA . ALA A 1 78 ? 0.598 -3.330 7.488 1.00 90.44 78 ALA A CA 1
ATOM 563 C C . ALA A 1 78 ? 0.877 -3.170 5.991 1.00 90.44 78 ALA A C 1
ATOM 565 O O . ALA A 1 78 ? 0.009 -3.405 5.149 1.00 90.44 78 ALA A O 1
ATOM 566 N N . TRP A 1 79 ? 2.102 -2.768 5.666 1.00 91.50 79 TRP A N 1
ATOM 567 C CA . TRP A 1 79 ? 2.629 -2.861 4.312 1.00 91.50 79 TRP A CA 1
ATOM 568 C C . TRP A 1 79 ? 3.557 -4.068 4.244 1.00 91.50 79 TRP A C 1
ATOM 570 O O . TRP A 1 79 ? 4.320 -4.297 5.177 1.00 91.50 79 TRP A O 1
ATOM 580 N N . LEU A 1 80 ? 3.492 -4.827 3.156 1.00 89.88 80 LEU A N 1
ATOM 581 C CA . LEU A 1 80 ? 4.436 -5.897 2.876 1.00 89.88 80 LEU A CA 1
ATOM 582 C C . LEU A 1 80 ? 4.815 -5.827 1.400 1.00 89.88 80 LEU A C 1
ATOM 584 O O . LEU A 1 80 ? 3.968 -5.996 0.523 1.00 89.88 80 LEU A O 1
ATOM 588 N N . THR A 1 81 ? 6.083 -5.546 1.133 1.00 87.12 81 THR A N 1
ATOM 589 C CA . THR A 1 81 ? 6.659 -5.661 -0.206 1.00 87.12 81 THR A CA 1
ATOM 590 C C . THR A 1 81 ? 7.082 -7.106 -0.421 1.00 87.12 81 THR A C 1
ATOM 592 O O . THR A 1 81 ? 7.912 -7.607 0.334 1.00 87.12 81 THR A O 1
ATOM 595 N N . LEU A 1 82 ? 6.506 -7.746 -1.437 1.00 83.94 82 LEU A N 1
ATOM 596 C CA . LEU A 1 82 ? 6.879 -9.088 -1.871 1.00 83.94 82 LEU A CA 1
ATOM 597 C C . LEU A 1 82 ? 7.933 -9.003 -2.977 1.00 83.94 82 LEU A C 1
ATOM 599 O O . LEU A 1 82 ? 7.802 -8.176 -3.886 1.00 83.94 82 LEU A O 1
ATOM 603 N N . ASP A 1 83 ? 8.947 -9.854 -2.899 1.00 82.12 83 ASP A N 1
ATOM 604 C CA . ASP A 1 83 ? 9.973 -10.037 -3.927 1.00 82.12 83 ASP A CA 1
ATOM 605 C C . ASP A 1 83 ? 10.168 -11.524 -4.264 1.00 82.12 83 ASP A C 1
ATOM 607 O O . ASP A 1 83 ? 9.542 -12.400 -3.669 1.00 82.12 83 ASP A O 1
ATOM 611 N N . ASP A 1 84 ? 11.017 -11.813 -5.254 1.00 79.12 84 ASP A N 1
ATOM 612 C CA . ASP A 1 84 ? 11.237 -13.180 -5.743 1.00 79.12 84 ASP A CA 1
ATOM 613 C C . ASP A 1 84 ? 11.744 -14.134 -4.646 1.00 79.12 84 ASP A C 1
ATOM 615 O O . ASP A 1 84 ? 11.470 -15.333 -4.703 1.00 79.12 84 ASP A O 1
ATOM 619 N N . ALA A 1 85 ? 12.423 -13.615 -3.615 1.00 74.38 85 ALA A N 1
ATOM 620 C CA . ALA A 1 85 ? 12.928 -14.416 -2.502 1.00 74.38 85 ALA A CA 1
ATOM 621 C C . ALA A 1 85 ? 11.817 -14.885 -1.543 1.00 74.38 85 ALA A C 1
ATOM 623 O O . ALA A 1 85 ? 12.035 -15.810 -0.761 1.00 74.38 85 ALA A O 1
ATOM 624 N N . ASP A 1 86 ? 10.620 -14.290 -1.598 1.00 75.75 86 ASP A N 1
ATOM 625 C CA . ASP A 1 86 ? 9.464 -14.739 -0.810 1.00 75.75 86 ASP A CA 1
ATOM 626 C C . ASP A 1 86 ? 8.771 -15.972 -1.418 1.00 75.75 86 ASP A C 1
ATOM 628 O O . ASP A 1 86 ? 7.919 -16.585 -0.774 1.00 75.75 86 ASP A O 1
ATOM 632 N N . ASN A 1 87 ? 9.127 -16.352 -2.649 1.00 74.50 87 ASN A N 1
ATOM 633 C CA . ASN A 1 87 ? 8.540 -17.492 -3.354 1.00 74.50 87 ASN A CA 1
ATOM 634 C C . ASN A 1 87 ? 9.276 -18.819 -3.078 1.00 74.50 87 ASN A C 1
ATOM 636 O O . ASN A 1 87 ? 8.948 -19.844 -3.675 1.00 74.50 87 ASN A O 1
ATOM 640 N N . GLU A 1 88 ? 10.280 -18.811 -2.197 1.00 67.00 88 GLU A N 1
ATOM 641 C CA . GLU A 1 88 ? 11.019 -20.005 -1.794 1.00 67.00 88 GLU A CA 1
ATOM 642 C C . GLU A 1 88 ? 10.344 -20.671 -0.581 1.00 67.00 88 GLU A C 1
ATOM 644 O O . GLU A 1 88 ? 10.432 -20.151 0.538 1.00 67.00 88 GLU A O 1
ATOM 649 N N . PRO A 1 89 ? 9.672 -21.827 -0.753 1.00 63.09 89 PRO A N 1
ATOM 650 C CA . PRO A 1 89 ? 9.198 -22.601 0.384 1.00 63.09 89 PRO A CA 1
ATOM 651 C C . PRO A 1 89 ? 10.410 -23.140 1.156 1.00 63.09 89 PRO A C 1
ATOM 653 O O . PRO A 1 89 ? 11.214 -23.895 0.608 1.00 63.09 89 PRO A O 1
ATOM 656 N N . ARG A 1 90 ? 10.546 -22.734 2.421 1.00 56.88 90 ARG A N 1
ATOM 657 C CA . ARG A 1 90 ? 11.481 -23.341 3.379 1.00 56.88 90 ARG A CA 1
ATOM 658 C C . ARG A 1 90 ? 10.860 -24.541 4.075 1.00 56.88 90 ARG A C 1
ATOM 660 O O . ARG A 1 90 ? 9.639 -24.490 4.343 1.00 56.88 90 ARG A O 1
#